Protein AF-A0A523RSJ3-F1 (afdb_monomer)

Foldseek 3Di:
DPDVVVLVVLLVVQLVVQLVLLVCLQPDDDLVSNLVSVVVVLVVLCVQCQVCNVLSVVVNVCSVVVPVVNVVVSCCSHPNDDSVRSSCCSNPPQSCCVRPVVVVVVCVVVVVPPPSVRSRDSPDPDDD

Sequence (128 aa):
MVGGAGIGLKKRLLQHQINHYLARLAKTQNEEEFYSEFDIVLRGLYRFAGPNKSAIESVRKAFQSKHPLADLSRSLLQERISKVTRERLAKNFFCDWVMEAKKREKLEEESFKAPWFFVISPTNACNL

Mean predicted aligned error: 8.58 Å

pLDDT: mean 76.04, std 16.55, range [32.78, 94.69]

Nearest PDB structures (foldseek):
  7wc4-assembly1_A  TM=4.323E-01  e=6.842E+00  Homo sapiens
  5zk8-assembly1_A  TM=2.777E-01  e=5.893E+00  Homo sapiens

Radius of gyration: 14.91 Å; Cα contacts (8 Å, |Δi|>4): 89; chains: 1; bounding box: 33×30×48 Å

Structure (mmCIF, N/CA/C/O backbone):
data_AF-A0A523RSJ3-F1
#
_entry.id   AF-A0A523RSJ3-F1
#
loop_
_atom_site.group_PDB
_atom_site.id
_atom_site.type_symbol
_atom_site.label_atom_id
_atom_site.label_alt_id
_atom_site.label_comp_id
_atom_site.label_asym_id
_atom_site.label_entity_id
_atom_site.label_seq_id
_atom_site.pdbx_PDB_ins_code
_atom_site.Cartn_x
_atom_site.Cartn_y
_atom_site.Cartn_z
_atom_site.occupancy
_atom_site.B_iso_or_equiv
_atom_site.auth_seq_id
_atom_site.auth_comp_id
_atom_site.auth_asym_id
_atom_site.auth_atom_id
_atom_site.pdbx_PDB_model_num
ATOM 1 N N . MET A 1 1 ? 8.084 -10.630 -33.223 1.00 35.78 1 MET A N 1
ATOM 2 C CA . MET A 1 1 ? 6.791 -10.604 -32.495 1.00 35.78 1 MET A CA 1
ATOM 3 C C . MET A 1 1 ? 6.852 -11.466 -31.227 1.00 35.78 1 MET A C 1
ATOM 5 O O . MET A 1 1 ? 6.072 -12.391 -31.061 1.00 35.78 1 MET A O 1
ATOM 9 N N . VAL A 1 2 ? 7.773 -11.160 -30.308 1.00 40.88 2 VAL A N 1
ATOM 10 C CA . VAL A 1 2 ? 7.918 -11.863 -29.020 1.00 40.88 2 VAL A CA 1
ATOM 11 C C . VAL A 1 2 ? 7.901 -10.779 -27.945 1.00 40.88 2 VAL A C 1
ATOM 13 O O . VAL A 1 2 ? 8.922 -10.168 -27.671 1.00 40.88 2 VAL A O 1
ATOM 16 N N . GLY A 1 3 ? 6.725 -10.418 -27.433 1.00 50.28 3 GLY A N 1
ATOM 17 C CA . GLY A 1 3 ? 6.623 -9.299 -26.482 1.00 50.28 3 GLY A CA 1
ATOM 18 C C . GLY A 1 3 ? 5.335 -9.273 -25.664 1.00 50.28 3 GLY A C 1
ATOM 19 O O . GLY A 1 3 ? 5.376 -9.015 -24.466 1.00 50.28 3 GLY A O 1
ATOM 20 N N . GLY A 1 4 ? 4.194 -9.633 -26.261 1.00 56.91 4 GLY A N 1
ATOM 21 C CA . GLY A 1 4 ? 2.893 -9.569 -25.577 1.00 56.91 4 GLY A CA 1
ATOM 22 C C . GLY A 1 4 ? 2.694 -10.613 -24.469 1.00 56.91 4 GLY A C 1
ATOM 23 O O . GLY A 1 4 ? 2.187 -10.287 -23.397 1.00 56.91 4 GLY A O 1
ATOM 24 N N . ALA A 1 5 ? 3.132 -11.858 -24.687 1.00 59.34 5 ALA A N 1
ATOM 25 C CA . ALA A 1 5 ? 2.893 -12.959 -23.746 1.00 59.34 5 ALA A CA 1
ATOM 26 C C . ALA A 1 5 ? 3.646 -12.787 -22.410 1.00 59.34 5 ALA A C 1
ATOM 28 O O . ALA A 1 5 ? 3.079 -13.009 -21.340 1.00 59.34 5 ALA A O 1
ATOM 29 N N . GLY A 1 6 ? 4.900 -12.320 -22.458 1.00 70.06 6 GLY A N 1
ATOM 30 C CA . GLY A 1 6 ? 5.716 -12.083 -21.262 1.00 70.06 6 GLY A CA 1
ATOM 31 C C . GLY A 1 6 ? 5.214 -10.912 -20.412 1.00 70.06 6 GLY A C 1
ATOM 32 O O . GLY A 1 6 ? 5.209 -10.993 -19.185 1.00 70.06 6 GLY A O 1
ATOM 33 N N . ILE A 1 7 ? 4.725 -9.846 -21.052 1.00 74.81 7 ILE A N 1
ATOM 34 C CA . ILE A 1 7 ? 4.140 -8.686 -20.360 1.00 74.81 7 ILE A CA 1
ATOM 35 C C . ILE A 1 7 ? 2.834 -9.084 -19.658 1.00 74.81 7 ILE A C 1
ATOM 37 O O . ILE A 1 7 ? 2.623 -8.728 -18.497 1.00 74.81 7 ILE A O 1
ATOM 41 N N . GLY A 1 8 ? 1.991 -9.881 -20.323 1.00 79.50 8 GLY A N 1
ATOM 42 C CA . GLY A 1 8 ? 0.751 -10.394 -19.738 1.00 79.50 8 GLY A CA 1
ATOM 43 C C . GLY A 1 8 ? 0.987 -11.256 -18.494 1.00 79.50 8 GLY A C 1
ATOM 44 O O . GLY A 1 8 ? 0.283 -11.097 -17.495 1.00 79.50 8 GLY A O 1
ATOM 45 N N . LEU A 1 9 ? 2.003 -12.125 -18.519 1.00 83.69 9 LEU A N 1
ATOM 46 C CA . LEU A 1 9 ? 2.363 -12.961 -17.371 1.00 83.69 9 LEU A CA 1
ATOM 47 C C . LEU A 1 9 ? 2.879 -12.123 -16.191 1.00 83.69 9 LEU A C 1
ATOM 49 O O . LEU A 1 9 ? 2.403 -12.293 -15.068 1.00 83.69 9 LEU A O 1
ATOM 53 N N . LYS A 1 10 ? 3.787 -11.170 -16.448 1.00 80.12 10 LYS A N 1
ATOM 54 C CA . LYS A 1 10 ? 4.306 -10.246 -15.423 1.00 80.12 10 LYS A CA 1
ATOM 55 C C . LYS A 1 10 ? 3.187 -9.446 -14.757 1.00 80.12 10 LYS A C 1
ATOM 57 O O . LYS A 1 10 ? 3.140 -9.368 -13.533 1.00 80.12 10 LYS A O 1
ATOM 62 N N . LYS A 1 11 ? 2.241 -8.920 -15.546 1.00 83.12 11 LYS A N 1
ATOM 63 C CA . LYS A 1 11 ? 1.087 -8.166 -15.028 1.00 83.12 11 LYS A CA 1
ATOM 64 C C . LYS A 1 11 ? 0.206 -9.022 -14.112 1.00 83.12 11 LYS A C 1
ATOM 66 O O . LYS A 1 11 ? -0.204 -8.549 -13.058 1.00 83.12 11 LYS A O 1
ATOM 71 N N . ARG A 1 12 ? -0.046 -10.288 -14.467 1.00 86.38 12 ARG A N 1
ATOM 72 C CA . ARG A 1 12 ? -0.827 -11.217 -13.625 1.00 86.38 12 ARG A CA 1
ATOM 73 C C . ARG A 1 12 ? -0.127 -11.544 -12.307 1.00 86.38 12 ARG A C 1
ATOM 75 O O . ARG A 1 12 ? -0.785 -11.542 -11.270 1.00 86.38 12 ARG A O 1
ATOM 82 N N . LEU A 1 13 ? 1.183 -11.796 -12.340 1.00 85.62 13 LEU A N 1
ATOM 83 C CA . LEU A 1 13 ? 1.974 -12.063 -11.133 1.00 85.62 13 LEU A CA 1
ATOM 84 C C . LEU A 1 13 ? 1.991 -10.851 -10.199 1.00 85.62 13 LEU A C 1
ATOM 86 O O . LEU A 1 13 ? 1.715 -10.986 -9.008 1.00 85.62 13 LEU A O 1
ATOM 90 N N . LEU A 1 14 ? 2.222 -9.659 -10.754 1.00 82.88 14 LEU A N 1
ATOM 91 C CA . LEU A 1 14 ? 2.183 -8.408 -10.005 1.00 82.88 14 LEU A CA 1
ATOM 92 C C . LEU A 1 14 ? 0.804 -8.177 -9.371 1.00 82.88 14 LEU A C 1
ATOM 94 O O . LEU A 1 14 ? 0.713 -7.891 -8.179 1.00 82.88 14 LEU A O 1
ATOM 98 N N . GLN A 1 15 ? -0.274 -8.361 -10.139 1.00 87.00 15 GLN A N 1
ATOM 99 C CA . GLN A 1 15 ? -1.641 -8.227 -9.635 1.00 87.00 15 GLN A CA 1
ATOM 100 C C . GLN A 1 15 ? -1.919 -9.208 -8.495 1.00 87.00 15 GLN A C 1
ATOM 102 O O . GLN A 1 15 ? -2.518 -8.828 -7.490 1.00 87.00 15 GLN A O 1
ATOM 107 N N . HIS A 1 16 ? -1.483 -10.462 -8.635 1.00 88.50 16 HIS A N 1
ATOM 108 C CA . HIS A 1 16 ? -1.640 -11.475 -7.597 1.00 88.50 16 HIS A CA 1
ATOM 109 C C . HIS A 1 16 ? -0.922 -11.070 -6.305 1.00 88.50 16 HIS A C 1
ATOM 111 O O . HIS A 1 16 ? -1.517 -11.128 -5.230 1.00 88.50 16 HIS A O 1
ATOM 117 N N . GLN A 1 17 ? 0.321 -10.599 -6.411 1.00 86.56 17 GLN A N 1
ATOM 118 C CA . GLN A 1 17 ? 1.113 -10.175 -5.261 1.00 86.56 17 GLN A CA 1
ATOM 119 C C . GLN A 1 17 ? 0.507 -8.952 -4.556 1.00 86.56 17 GLN A C 1
ATOM 121 O O . GLN A 1 17 ? 0.385 -8.940 -3.332 1.00 86.56 17 GLN A O 1
ATOM 126 N N . ILE A 1 18 ? 0.050 -7.956 -5.317 1.00 86.31 18 ILE A N 1
ATOM 127 C CA . ILE A 1 18 ? -0.634 -6.781 -4.764 1.00 86.31 18 ILE A CA 1
ATOM 128 C C . ILE A 1 18 ? -1.927 -7.199 -4.061 1.00 86.31 18 ILE A C 1
ATOM 130 O O . ILE A 1 18 ? -2.152 -6.823 -2.913 1.00 86.31 18 ILE A O 1
ATOM 134 N N . ASN A 1 19 ? -2.754 -8.026 -4.706 1.00 90.00 19 ASN A N 1
ATOM 135 C CA . ASN A 1 19 ? -3.979 -8.545 -4.099 1.00 90.00 19 ASN A CA 1
ATOM 136 C C . ASN A 1 19 ? -3.704 -9.319 -2.811 1.00 90.00 19 ASN A C 1
ATOM 138 O O . ASN A 1 19 ? -4.454 -9.173 -1.848 1.00 90.00 19 ASN A O 1
ATOM 142 N N . HIS A 1 20 ? -2.634 -10.113 -2.775 1.00 90.69 20 HIS A N 1
ATOM 143 C CA . HIS A 1 20 ? -2.221 -10.833 -1.578 1.00 90.69 20 HIS A CA 1
ATOM 144 C C . HIS A 1 20 ? -1.931 -9.870 -0.417 1.00 90.69 20 HIS A C 1
ATOM 146 O O . HIS A 1 20 ? -2.475 -10.058 0.670 1.00 90.69 20 HIS A O 1
ATOM 152 N N . TYR A 1 21 ? -1.157 -8.803 -0.642 1.00 90.38 21 TYR A N 1
ATOM 153 C CA . TYR A 1 21 ? -0.866 -7.815 0.404 1.00 90.38 21 TYR A CA 1
ATOM 154 C C . TYR A 1 21 ? -2.099 -7.017 0.832 1.00 90.38 21 TYR A C 1
ATOM 156 O O . TYR A 1 21 ? -2.355 -6.891 2.027 1.00 90.38 21 TYR A O 1
ATOM 164 N N . LEU A 1 22 ? -2.910 -6.539 -0.116 1.00 90.31 22 LEU A N 1
ATOM 165 C CA . LEU A 1 22 ? -4.142 -5.810 0.204 1.00 90.31 22 LEU A CA 1
ATOM 166 C C . LEU A 1 22 ? -5.131 -6.682 0.986 1.00 90.31 22 LEU A C 1
ATOM 168 O O . LEU A 1 22 ? -5.797 -6.194 1.893 1.00 90.31 22 LEU A O 1
ATOM 172 N N . ALA A 1 23 ? -5.231 -7.971 0.653 1.00 91.94 23 ALA A N 1
ATOM 173 C CA . ALA A 1 23 ? -6.099 -8.904 1.361 1.00 91.94 23 ALA A CA 1
ATOM 174 C C . ALA A 1 23 ? -5.600 -9.212 2.776 1.00 91.94 23 ALA A C 1
ATOM 176 O O . ALA A 1 23 ? -6.428 -9.375 3.667 1.00 91.94 23 ALA A O 1
ATOM 177 N N . ARG A 1 24 ? -4.280 -9.297 2.984 1.00 92.62 24 ARG A N 1
ATOM 178 C CA . ARG A 1 24 ? -3.679 -9.453 4.316 1.00 92.62 24 ARG A CA 1
ATOM 179 C C . ARG A 1 24 ? -3.980 -8.243 5.198 1.00 92.62 24 ARG A C 1
ATOM 181 O O . ARG A 1 24 ? -4.587 -8.404 6.249 1.00 92.62 24 ARG A O 1
ATOM 188 N N . LEU A 1 25 ? -3.690 -7.040 4.703 1.00 92.06 25 LEU A N 1
ATOM 189 C CA . LEU A 1 25 ? -3.954 -5.783 5.410 1.00 92.06 25 LEU A CA 1
ATOM 190 C C . LEU A 1 25 ? -5.443 -5.556 5.700 1.00 92.06 25 LEU A C 1
ATOM 192 O O . LEU A 1 25 ? -5.799 -5.039 6.746 1.00 92.06 25 LEU A O 1
ATOM 196 N N . ALA A 1 26 ? -6.333 -5.951 4.791 1.00 92.44 26 ALA A N 1
ATOM 197 C CA . ALA A 1 26 ? -7.771 -5.789 4.994 1.00 92.44 26 ALA A CA 1
ATOM 198 C C . ALA A 1 26 ? -8.382 -6.763 6.018 1.00 92.44 26 ALA A C 1
ATOM 200 O O . ALA A 1 26 ? -9.537 -6.585 6.392 1.00 92.44 26 ALA A O 1
ATOM 201 N N . LYS A 1 27 ? -7.663 -7.825 6.405 1.00 93.94 27 LYS A N 1
ATOM 202 C CA . LYS A 1 27 ? -8.142 -8.844 7.354 1.00 93.94 27 LYS A CA 1
ATOM 203 C C . LYS A 1 27 ? -7.755 -8.559 8.802 1.00 93.94 27 LYS A C 1
ATOM 205 O O . LYS A 1 27 ? -8.287 -9.226 9.689 1.00 93.94 27 LYS A O 1
ATOM 210 N N . THR A 1 28 ? -6.844 -7.619 9.030 1.00 94.69 28 THR A N 1
ATOM 211 C CA . THR A 1 28 ? -6.441 -7.238 10.381 1.00 94.69 28 THR A CA 1
ATOM 212 C C . THR A 1 28 ? -7.621 -6.603 11.116 1.00 94.69 28 THR A C 1
ATOM 214 O O . THR A 1 28 ? -8.467 -5.952 10.500 1.00 94.69 28 THR A O 1
ATOM 217 N N . GLN A 1 29 ? -7.707 -6.824 12.423 1.00 90.94 29 GLN A N 1
ATOM 218 C CA . GLN A 1 29 ? -8.879 -6.501 13.241 1.00 90.94 29 GLN A CA 1
ATOM 219 C C . GLN A 1 29 ? -8.788 -5.132 13.911 1.00 90.94 29 GLN A C 1
ATOM 221 O O . GLN A 1 29 ? -9.800 -4.552 14.293 1.00 90.94 29 GLN A O 1
ATOM 226 N N . ASN A 1 30 ? -7.575 -4.614 14.078 1.00 90.12 30 ASN A N 1
ATOM 227 C CA . ASN A 1 30 ? -7.340 -3.348 14.753 1.00 90.12 30 ASN A CA 1
ATOM 228 C C . ASN A 1 30 ? -6.144 -2.603 14.147 1.00 90.12 30 ASN A C 1
ATOM 230 O O . ASN A 1 30 ? -5.489 -3.067 13.209 1.00 90.12 30 ASN A O 1
ATOM 234 N N . GLU A 1 31 ? -5.909 -1.405 14.672 1.00 89.62 31 GLU A N 1
ATOM 235 C CA . GLU A 1 31 ? -4.840 -0.513 14.239 1.00 89.62 31 GLU A CA 1
ATOM 236 C C . GLU A 1 31 ? -3.449 -1.135 14.424 1.00 89.62 31 GLU A C 1
ATOM 238 O O . GLU A 1 31 ? -2.636 -1.113 13.502 1.00 89.62 31 GLU A O 1
ATOM 243 N N . GLU A 1 32 ? -3.183 -1.728 15.586 1.00 90.62 32 GLU A N 1
ATOM 244 C CA . GLU A 1 32 ? -1.882 -2.315 15.916 1.00 90.62 32 GLU A CA 1
ATOM 245 C C . GLU A 1 32 ? -1.538 -3.489 14.991 1.00 90.62 32 GLU A C 1
ATOM 247 O O . GLU A 1 32 ? -0.446 -3.546 14.423 1.00 90.62 32 GLU A O 1
ATOM 252 N N . GLU A 1 33 ? -2.500 -4.382 14.761 1.00 93.44 33 GLU A N 1
ATOM 253 C CA . GLU A 1 33 ? -2.351 -5.508 13.846 1.00 93.44 33 GLU A CA 1
ATOM 254 C C . GLU A 1 33 ? -2.139 -5.027 12.406 1.00 93.44 33 GLU A C 1
ATOM 256 O O . GLU A 1 33 ? -1.277 -5.552 11.702 1.00 93.44 33 GLU A O 1
ATOM 261 N N . PHE A 1 34 ? -2.8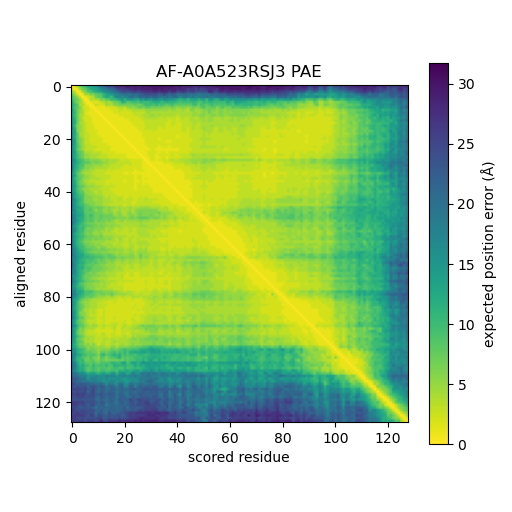63 -3.986 11.973 1.00 91.88 34 PHE A N 1
ATOM 262 C CA . PHE A 1 34 ? -2.661 -3.382 10.657 1.00 91.88 34 PHE A CA 1
ATOM 263 C C . PHE A 1 34 ? -1.230 -2.863 10.486 1.00 91.88 34 PHE A C 1
ATOM 265 O O . PHE A 1 34 ? -0.577 -3.195 9.496 1.00 91.88 34 PHE A O 1
ATOM 272 N N . TYR A 1 35 ? -0.724 -2.074 11.436 1.00 89.69 35 TYR A N 1
ATOM 273 C CA . TYR A 1 35 ? 0.622 -1.507 11.347 1.00 89.69 35 TYR A CA 1
ATOM 274 C C . TYR A 1 35 ? 1.720 -2.573 11.456 1.00 89.69 35 TYR A C 1
ATOM 276 O O . TYR A 1 35 ? 2.717 -2.494 10.734 1.00 89.69 35 TYR A O 1
ATOM 284 N N . SER A 1 36 ? 1.529 -3.590 12.299 1.00 91.88 36 SER A N 1
ATOM 285 C CA . SER A 1 36 ? 2.440 -4.736 12.405 1.00 91.88 36 SER A CA 1
ATOM 286 C C . SER A 1 36 ? 2.521 -5.508 11.084 1.00 91.88 36 SER A C 1
ATOM 288 O O . SER A 1 36 ? 3.607 -5.727 10.538 1.00 91.88 36 SER A O 1
ATOM 290 N N . GLU A 1 37 ? 1.367 -5.835 10.501 1.00 92.75 37 GLU A N 1
ATOM 291 C CA . GLU A 1 37 ? 1.290 -6.552 9.231 1.00 92.75 37 GLU A CA 1
ATOM 292 C C . GLU A 1 37 ? 1.864 -5.724 8.074 1.00 92.75 37 GLU A C 1
ATOM 294 O O . GLU A 1 37 ? 2.565 -6.236 7.194 1.00 92.75 37 GLU A O 1
ATOM 299 N N . PHE A 1 38 ? 1.633 -4.416 8.102 1.00 90.19 38 PHE A N 1
ATOM 300 C CA . PHE A 1 38 ? 2.210 -3.480 7.153 1.00 90.19 38 PHE A CA 1
ATOM 301 C C . PHE A 1 38 ? 3.741 -3.436 7.228 1.00 90.19 38 PHE A C 1
ATOM 303 O O . PHE A 1 38 ? 4.401 -3.469 6.186 1.00 90.19 38 PHE A O 1
ATOM 310 N N . ASP A 1 39 ? 4.336 -3.430 8.427 1.00 90.00 39 ASP A N 1
ATOM 311 C CA . ASP A 1 39 ? 5.797 -3.485 8.568 1.00 90.00 39 ASP A CA 1
ATOM 312 C C . ASP A 1 39 ? 6.366 -4.819 8.059 1.00 90.00 39 ASP A C 1
ATOM 314 O O . ASP A 1 39 ? 7.413 -4.827 7.408 1.00 90.00 39 ASP A O 1
ATOM 318 N N . ILE A 1 40 ? 5.662 -5.940 8.256 1.00 91.25 40 ILE A N 1
ATOM 319 C CA . ILE A 1 40 ? 6.045 -7.241 7.680 1.00 91.25 40 ILE A CA 1
ATOM 320 C C . ILE A 1 40 ? 6.077 -7.165 6.148 1.00 91.25 40 ILE A C 1
ATOM 322 O O . ILE A 1 40 ? 7.061 -7.591 5.528 1.00 91.25 40 ILE A O 1
ATOM 326 N N . VAL A 1 41 ? 5.040 -6.588 5.530 1.00 88.88 41 VAL A N 1
ATOM 327 C CA . VAL A 1 41 ? 4.990 -6.375 4.075 1.00 88.88 41 VAL A CA 1
ATOM 328 C C . VAL A 1 41 ? 6.157 -5.495 3.624 1.00 88.88 41 VAL A C 1
ATOM 330 O O . VAL A 1 41 ? 6.910 -5.890 2.730 1.00 88.88 41 VAL A O 1
ATOM 333 N N . LEU A 1 42 ? 6.377 -4.348 4.276 1.00 86.50 42 LEU A N 1
ATOM 334 C CA . LEU A 1 42 ? 7.475 -3.442 3.935 1.00 86.50 42 LEU A CA 1
ATOM 335 C C . LEU A 1 42 ? 8.849 -4.090 4.098 1.00 86.50 42 LEU A C 1
ATOM 337 O O . LEU A 1 42 ? 9.713 -3.879 3.254 1.00 86.50 42 LEU A O 1
ATOM 341 N N . ARG A 1 43 ? 9.082 -4.892 5.143 1.00 87.44 43 ARG A N 1
ATOM 342 C CA . ARG A 1 43 ? 10.343 -5.635 5.319 1.00 87.44 43 ARG A CA 1
ATOM 343 C C . ARG A 1 43 ? 10.580 -6.624 4.186 1.00 87.44 43 ARG A C 1
ATOM 345 O O . ARG A 1 43 ? 11.713 -6.741 3.722 1.00 87.44 43 ARG A O 1
ATOM 352 N N . GLY A 1 44 ? 9.533 -7.318 3.740 1.00 84.56 44 GLY A N 1
ATOM 353 C CA . GLY A 1 44 ? 9.607 -8.212 2.587 1.00 84.56 44 GLY A CA 1
ATOM 354 C C . GLY A 1 44 ? 10.027 -7.460 1.326 1.00 84.56 44 GLY A C 1
ATOM 355 O O . GLY A 1 44 ? 10.969 -7.865 0.651 1.00 84.56 44 GLY A O 1
ATOM 356 N N . LEU A 1 45 ? 9.387 -6.321 1.066 1.00 82.31 45 LEU A N 1
ATOM 357 C CA . LEU A 1 45 ? 9.684 -5.467 -0.081 1.00 82.31 45 LEU A CA 1
ATOM 358 C C . LEU A 1 45 ? 11.070 -4.801 0.012 1.00 82.31 45 LEU A C 1
ATOM 360 O O . LEU A 1 45 ? 11.773 -4.693 -0.991 1.00 82.31 45 LEU A O 1
ATOM 364 N N . TYR A 1 46 ? 11.515 -4.438 1.219 1.00 80.19 46 TYR A N 1
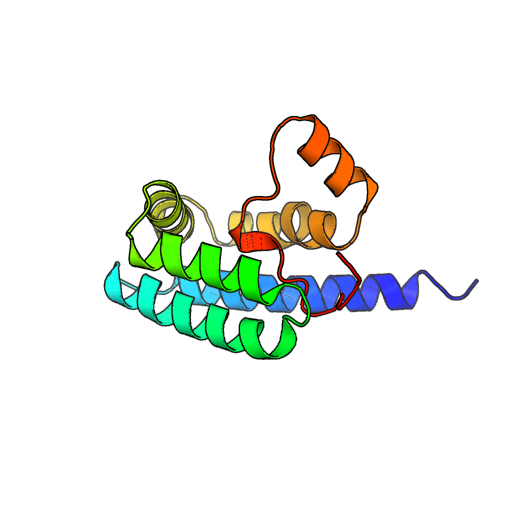ATOM 365 C CA . TYR A 1 46 ? 12.820 -3.822 1.479 1.00 80.19 46 TYR A CA 1
ATOM 366 C C . TYR A 1 46 ? 13.997 -4.678 1.007 1.00 80.19 46 TYR A C 1
ATOM 368 O O . TYR A 1 46 ? 14.990 -4.149 0.505 1.00 80.19 46 TYR A O 1
ATOM 376 N N . ARG A 1 47 ? 13.872 -6.009 1.100 1.00 80.38 47 ARG A N 1
ATOM 377 C CA . ARG A 1 47 ? 14.897 -6.956 0.628 1.00 80.38 47 ARG A CA 1
ATOM 378 C C . ARG A 1 47 ? 15.170 -6.839 -0.872 1.00 80.38 47 ARG A C 1
ATOM 380 O O . ARG A 1 47 ? 16.287 -7.108 -1.298 1.00 80.38 47 ARG A O 1
ATOM 387 N N . PHE A 1 48 ? 14.180 -6.403 -1.646 1.00 78.94 48 PHE A N 1
ATOM 388 C CA . PHE A 1 48 ? 14.242 -6.321 -3.108 1.00 78.94 48 PHE A CA 1
ATOM 389 C C . PHE A 1 48 ? 14.298 -4.880 -3.627 1.00 78.94 48 PHE A C 1
ATOM 391 O O . PHE A 1 48 ? 14.248 -4.648 -4.829 1.00 78.94 48 PHE A O 1
ATOM 398 N N . ALA A 1 49 ? 14.405 -3.900 -2.731 1.00 70.88 49 ALA A N 1
ATOM 399 C CA . ALA A 1 49 ? 14.189 -2.498 -3.061 1.00 70.88 49 ALA A CA 1
ATOM 400 C C . ALA A 1 49 ? 15.301 -1.852 -3.898 1.00 70.88 49 ALA A C 1
ATOM 402 O O . ALA A 1 49 ? 15.047 -0.859 -4.574 1.00 70.88 49 ALA A O 1
ATOM 403 N N . GLY A 1 50 ? 16.529 -2.383 -3.847 1.00 81.38 50 GLY A N 1
ATOM 404 C CA . GLY A 1 50 ? 17.680 -1.815 -4.557 1.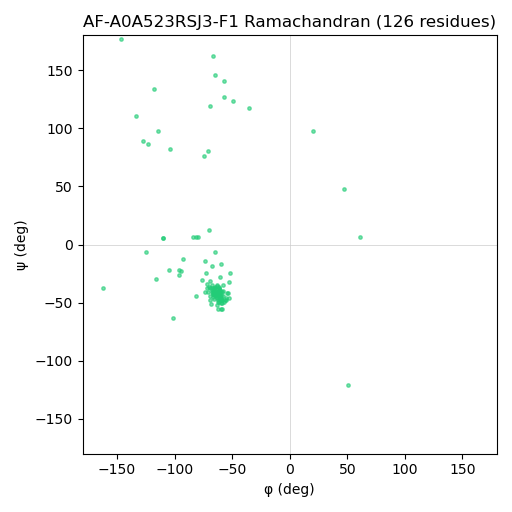00 81.38 50 GLY A CA 1
ATOM 405 C C . GLY A 1 50 ? 17.843 -0.307 -4.280 1.00 81.38 50 GLY A C 1
ATOM 406 O O . GLY A 1 50 ? 17.974 0.060 -3.109 1.00 81.38 50 GLY A O 1
ATOM 407 N N . PRO A 1 51 ? 17.807 0.568 -5.306 1.00 77.25 51 PRO A N 1
ATOM 408 C CA . PRO A 1 51 ? 17.916 2.021 -5.131 1.00 77.25 51 PRO A CA 1
ATOM 409 C C . PRO A 1 51 ? 16.712 2.645 -4.401 1.00 77.25 51 PRO A C 1
ATOM 411 O O . PRO A 1 51 ? 16.829 3.721 -3.826 1.00 77.25 51 PRO A O 1
ATOM 414 N N . ASN A 1 52 ? 15.568 1.954 -4.338 1.00 73.94 52 ASN A N 1
ATOM 415 C CA . ASN A 1 52 ? 14.332 2.474 -3.747 1.00 73.94 52 ASN A CA 1
ATOM 416 C C . ASN A 1 52 ? 14.252 2.310 -2.219 1.00 73.94 52 ASN A C 1
ATOM 418 O O . ASN A 1 52 ? 13.208 2.586 -1.629 1.00 73.94 52 ASN A O 1
ATOM 422 N N . LYS A 1 53 ? 15.319 1.859 -1.543 1.00 78.12 53 LYS A N 1
ATOM 423 C CA . LYS A 1 53 ? 15.326 1.660 -0.078 1.00 78.12 53 LYS A CA 1
ATOM 424 C C . LYS A 1 53 ? 14.916 2.914 0.698 1.00 78.12 53 LYS A C 1
ATOM 426 O O . LYS A 1 53 ? 14.123 2.805 1.630 1.00 78.12 53 LYS A O 1
ATOM 431 N N . SER A 1 54 ? 15.389 4.087 0.280 1.00 77.19 54 SER A N 1
ATOM 432 C CA . SER A 1 54 ? 15.045 5.372 0.903 1.00 77.19 54 SER A CA 1
ATOM 433 C C . SER A 1 54 ? 13.546 5.676 0.825 1.00 77.19 54 SER A C 1
ATOM 435 O O . SER A 1 54 ? 12.960 6.151 1.795 1.00 77.19 54 SER A O 1
ATOM 437 N N . ALA A 1 55 ? 12.894 5.338 -0.292 1.00 75.94 55 ALA A N 1
ATOM 438 C CA . ALA A 1 55 ? 11.449 5.485 -0.441 1.00 75.94 55 ALA A CA 1
ATOM 439 C C . ALA A 1 55 ? 10.695 4.582 0.547 1.00 75.94 55 ALA A C 1
ATOM 441 O O . ALA A 1 55 ? 9.767 5.036 1.215 1.00 75.94 55 ALA A O 1
ATOM 442 N N . ILE A 1 56 ? 11.136 3.331 0.714 1.00 80.25 56 ILE A N 1
ATOM 443 C CA . ILE A 1 56 ? 10.545 2.397 1.687 1.00 80.25 56 ILE A CA 1
ATOM 444 C C . ILE A 1 56 ? 10.706 2.903 3.114 1.00 80.25 56 ILE A C 1
ATOM 446 O O . ILE A 1 56 ? 9.774 2.807 3.908 1.00 80.25 56 ILE A O 1
ATOM 450 N N . GLU A 1 57 ? 11.873 3.442 3.454 1.00 82.50 57 GLU A N 1
ATOM 451 C CA . GLU A 1 57 ? 12.115 4.013 4.777 1.00 82.50 57 GLU A CA 1
ATOM 452 C C . GLU A 1 57 ? 11.237 5.234 5.041 1.00 82.50 57 GLU A C 1
ATOM 454 O O . GLU A 1 57 ? 10.691 5.352 6.135 1.00 82.50 57 GLU A O 1
ATOM 459 N N . SER A 1 58 ? 11.037 6.105 4.050 1.00 80.56 58 SER A N 1
ATOM 460 C CA . SER A 1 58 ? 10.113 7.240 4.157 1.00 80.56 58 SER A CA 1
ATOM 461 C C . SER A 1 58 ? 8.675 6.785 4.398 1.00 80.56 58 SER A C 1
ATOM 463 O O . SER A 1 58 ? 7.999 7.321 5.275 1.00 80.56 58 SER A O 1
ATOM 465 N N . VAL A 1 59 ? 8.221 5.749 3.687 1.00 80.25 59 VAL A N 1
ATOM 466 C CA . VAL A 1 59 ? 6.907 5.136 3.929 1.00 80.25 59 VAL A CA 1
ATOM 467 C C . VAL A 1 59 ? 6.839 4.554 5.333 1.00 80.25 59 VAL A C 1
ATOM 469 O O . VAL A 1 59 ? 5.899 4.847 6.06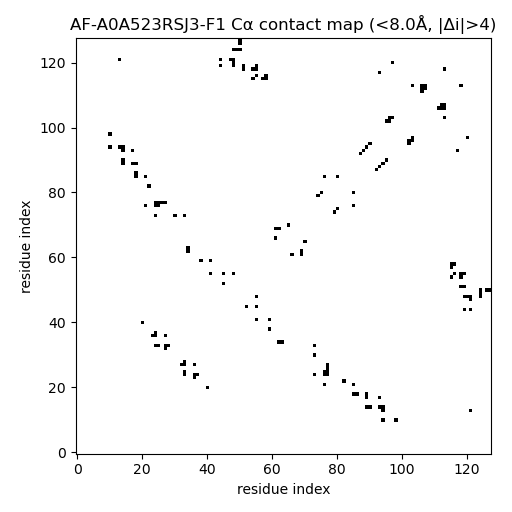6 1.00 80.25 59 VAL A O 1
ATOM 472 N N . ARG A 1 60 ? 7.838 3.765 5.742 1.00 84.75 60 ARG A N 1
ATOM 473 C CA . ARG A 1 60 ? 7.884 3.187 7.089 1.00 84.75 60 ARG A CA 1
ATOM 474 C C . ARG A 1 60 ? 7.791 4.283 8.149 1.00 84.75 60 ARG A C 1
ATOM 476 O O . ARG A 1 60 ? 6.987 4.150 9.063 1.00 84.75 60 ARG A O 1
ATOM 483 N N . LYS A 1 61 ? 8.546 5.375 7.999 1.00 84.75 61 LYS A N 1
ATOM 484 C CA . LYS A 1 61 ? 8.506 6.527 8.910 1.00 84.75 61 LYS A CA 1
ATOM 485 C C . LYS A 1 61 ? 7.121 7.168 8.960 1.00 84.75 61 LYS A C 1
ATOM 487 O O . LYS A 1 61 ? 6.627 7.399 10.054 1.00 84.75 61 LYS A O 1
ATOM 492 N N . ALA A 1 62 ? 6.478 7.396 7.813 1.00 80.75 62 ALA A N 1
ATOM 493 C CA . ALA A 1 62 ? 5.135 7.978 7.764 1.00 80.75 62 ALA A CA 1
ATOM 494 C C . ALA A 1 62 ? 4.083 7.100 8.467 1.00 80.75 62 ALA A C 1
ATOM 496 O O . ALA A 1 62 ? 3.183 7.614 9.129 1.00 80.75 62 ALA A O 1
ATOM 497 N N . PHE A 1 63 ? 4.201 5.775 8.350 1.00 81.38 63 PHE A N 1
ATOM 498 C CA . PHE A 1 63 ? 3.317 4.841 9.050 1.00 81.38 63 PHE A CA 1
ATOM 499 C C . PHE A 1 63 ? 3.638 4.765 10.550 1.00 81.38 63 PHE A C 1
ATOM 501 O O . PHE A 1 63 ? 2.726 4.800 11.367 1.00 81.38 63 PHE A O 1
ATOM 508 N N . GLN A 1 64 ? 4.918 4.754 10.934 1.00 82.50 64 GLN A N 1
ATOM 509 C CA . GLN A 1 64 ? 5.344 4.795 12.341 1.00 82.50 64 GLN A CA 1
ATOM 510 C C . GLN A 1 64 ? 4.930 6.092 13.046 1.00 82.50 64 GLN A C 1
ATOM 512 O O . GLN A 1 64 ? 4.579 6.067 14.222 1.00 82.50 64 GLN A O 1
ATOM 517 N N . SER A 1 65 ? 4.938 7.218 12.331 1.00 84.31 65 SER A N 1
ATOM 518 C CA . SER A 1 65 ? 4.501 8.512 12.853 1.00 84.31 65 SER A CA 1
ATOM 519 C C . SER A 1 65 ? 2.982 8.697 12.824 1.00 84.31 65 SER A C 1
ATOM 521 O O . SER A 1 65 ? 2.528 9.815 13.053 1.00 84.31 65 SER A O 1
ATOM 523 N N . LYS A 1 66 ? 2.209 7.654 12.475 1.00 79.56 66 LYS A N 1
ATOM 524 C CA . LYS A 1 66 ? 0.746 7.701 12.304 1.00 79.56 66 LYS A CA 1
ATOM 525 C C . LYS A 1 66 ? 0.295 8.900 11.469 1.00 79.56 66 LYS A C 1
ATOM 527 O O . LYS A 1 66 ? -0.580 9.673 11.849 1.00 79.56 66 LYS A O 1
ATOM 532 N N . HIS A 1 67 ? 0.961 9.113 10.334 1.00 81.19 67 HIS A N 1
ATOM 533 C CA . HIS A 1 67 ? 0.619 10.219 9.449 1.00 81.19 67 HIS A CA 1
ATOM 534 C C . HIS A 1 67 ? -0.866 10.116 9.038 1.00 81.19 67 HIS A C 1
ATOM 536 O O . HIS A 1 67 ? -1.307 9.009 8.726 1.00 81.19 67 HIS A O 1
ATOM 542 N N . PRO A 1 68 ? -1.639 11.217 8.933 1.00 79.75 68 PRO A N 1
ATOM 543 C CA . PRO A 1 68 ? -3.075 11.152 8.619 1.00 79.75 68 PRO A CA 1
ATOM 544 C C . PRO A 1 68 ? -3.413 10.342 7.356 1.00 79.75 68 PRO A C 1
ATOM 546 O O . PRO A 1 68 ? -4.438 9.671 7.276 1.00 79.75 68 PRO A O 1
ATOM 549 N N . LEU A 1 69 ? -2.515 10.353 6.367 1.00 76.50 69 LEU A N 1
ATOM 550 C CA . LEU A 1 69 ? -2.644 9.537 5.153 1.00 76.50 69 LEU A CA 1
ATOM 551 C C . LEU A 1 69 ? -2.478 8.026 5.401 1.00 76.50 69 LEU A C 1
ATOM 553 O O . LEU A 1 69 ? -3.089 7.229 4.689 1.00 76.50 69 LEU A O 1
ATOM 557 N N . ALA A 1 70 ? -1.674 7.617 6.383 1.00 77.62 70 ALA A N 1
ATOM 558 C CA . ALA A 1 70 ? -1.528 6.218 6.783 1.00 77.62 70 ALA A CA 1
ATOM 559 C C . ALA A 1 70 ? -2.812 5.710 7.462 1.00 77.62 70 ALA A C 1
ATOM 561 O O . ALA A 1 70 ? -3.335 4.664 7.073 1.00 77.62 70 ALA A O 1
ATOM 562 N N . ASP A 1 71 ? -3.395 6.503 8.366 1.00 81.62 71 ASP A N 1
ATOM 563 C CA . ASP A 1 71 ? -4.678 6.179 9.007 1.00 81.62 71 ASP A CA 1
ATOM 564 C C . ASP A 1 71 ? -5.846 6.165 8.017 1.00 81.62 71 ASP A C 1
ATOM 566 O O . ASP A 1 71 ? -6.713 5.285 8.071 1.00 81.62 71 ASP A O 1
ATOM 570 N N . LEU A 1 72 ? -5.847 7.095 7.058 1.00 83.75 72 LEU A N 1
ATOM 571 C CA . LEU A 1 72 ? -6.800 7.076 5.954 1.00 83.75 72 LEU A CA 1
ATOM 572 C C . LEU A 1 72 ? -6.645 5.796 5.125 1.00 83.75 72 LEU A C 1
ATOM 574 O O . LEU A 1 72 ? -7.641 5.157 4.798 1.00 83.75 72 LEU A O 1
ATOM 578 N N . SER A 1 73 ? -5.412 5.387 4.819 1.00 82.50 73 SER A N 1
ATOM 579 C CA . SER A 1 73 ? -5.137 4.161 4.057 1.00 82.50 73 SER A CA 1
ATOM 580 C C . SER A 1 73 ? -5.647 2.914 4.783 1.00 82.50 73 SER A C 1
ATOM 582 O O . SER A 1 73 ? -6.273 2.055 4.158 1.00 82.50 73 SER A O 1
ATOM 584 N N . ARG A 1 74 ? -5.446 2.840 6.105 1.00 87.81 74 ARG A N 1
ATOM 585 C CA . ARG A 1 74 ? -5.996 1.783 6.962 1.00 87.81 74 ARG A CA 1
ATOM 586 C C . ARG A 1 74 ? -7.522 1.751 6.900 1.00 87.81 74 ARG A C 1
ATOM 588 O O . ARG A 1 74 ? -8.100 0.726 6.542 1.00 87.81 74 ARG A O 1
ATOM 595 N N . SER A 1 75 ? -8.157 2.887 7.186 1.00 85.75 75 SER A N 1
ATOM 596 C CA . SER A 1 75 ? -9.620 3.026 7.204 1.00 85.75 75 SER A CA 1
ATOM 597 C C . SER A 1 75 ? -10.232 2.676 5.850 1.00 85.75 75 SER A C 1
ATOM 599 O O . SER A 1 75 ? -11.246 1.983 5.770 1.00 85.75 75 SER A O 1
ATOM 601 N N . LEU A 1 76 ? -9.588 3.106 4.760 1.00 86.62 76 LEU A N 1
ATOM 602 C CA . LEU A 1 76 ? -10.000 2.752 3.411 1.00 86.62 76 LEU A CA 1
ATOM 603 C C . LEU A 1 76 ? -9.987 1.235 3.226 1.00 86.62 76 LEU A C 1
ATOM 605 O O . LEU A 1 76 ? -11.023 0.668 2.885 1.00 86.62 76 LEU A O 1
ATOM 609 N N . LEU A 1 77 ? -8.846 0.589 3.485 1.00 87.88 77 LEU A N 1
ATOM 610 C CA . LEU A 1 77 ? -8.634 -0.836 3.224 1.00 87.88 77 LEU A CA 1
ATOM 611 C C . LEU A 1 77 ? -9.488 -1.765 4.091 1.00 87.88 77 LEU A C 1
ATOM 613 O O . LEU A 1 77 ? -9.980 -2.765 3.557 1.00 87.88 77 LEU 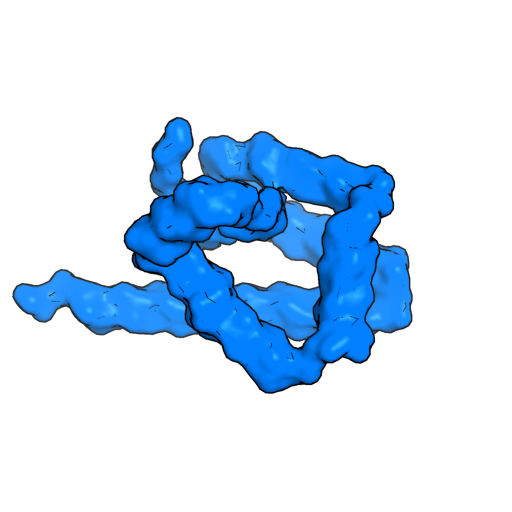A O 1
ATOM 617 N N . GLN A 1 78 ? -9.645 -1.455 5.381 1.00 86.81 78 GLN A N 1
ATOM 618 C CA . GLN A 1 78 ? -10.403 -2.270 6.335 1.00 86.81 78 GLN A CA 1
ATOM 619 C C . GLN A 1 78 ? -11.912 -2.015 6.235 1.00 86.81 78 GLN A C 1
ATOM 621 O O . GLN A 1 78 ? -12.689 -2.967 6.196 1.00 86.81 78 GLN A O 1
ATOM 626 N N . GLU A 1 79 ? -12.338 -0.750 6.149 1.00 85.00 79 GLU A N 1
ATOM 627 C CA . GLU A 1 79 ? -13.730 -0.386 6.447 1.00 85.00 79 GLU A CA 1
ATOM 628 C C . GLU A 1 79 ? -14.511 0.176 5.258 1.00 85.00 79 GLU A C 1
ATOM 630 O O . GLU A 1 79 ? -15.736 0.067 5.228 1.00 85.00 79 GLU A O 1
ATOM 635 N N . ARG A 1 80 ? -13.853 0.843 4.300 1.00 85.06 80 ARG A N 1
ATOM 636 C CA . ARG A 1 80 ? -14.570 1.649 3.291 1.00 85.06 80 ARG A CA 1
ATOM 637 C C . ARG A 1 80 ? -14.644 1.016 1.913 1.00 85.06 80 ARG A C 1
ATOM 639 O O . ARG A 1 80 ? -15.524 1.388 1.139 1.00 85.06 80 ARG A O 1
ATOM 646 N N . ILE A 1 81 ? -13.747 0.088 1.578 1.00 87.94 81 ILE A N 1
ATOM 647 C CA . ILE A 1 81 ? -13.735 -0.519 0.243 1.00 87.94 81 ILE A CA 1
ATOM 648 C C . ILE A 1 81 ? -13.984 -2.024 0.280 1.00 87.94 81 ILE A C 1
ATOM 650 O O . ILE A 1 81 ? -13.390 -2.778 1.048 1.00 87.94 81 ILE A O 1
ATOM 654 N N . SER A 1 82 ? -14.870 -2.471 -0.611 1.00 90.50 82 SER A N 1
ATOM 655 C CA . SER A 1 82 ? -15.199 -3.886 -0.772 1.00 90.50 82 SER A CA 1
ATOM 656 C C . SER A 1 82 ? -14.012 -4.688 -1.318 1.00 90.50 82 SER A C 1
ATOM 658 O O . SER A 1 82 ? -13.102 -4.141 -1.949 1.00 90.50 82 SER A O 1
ATOM 660 N N . LYS A 1 83 ? -14.059 -6.019 -1.175 1.00 90.75 83 LYS A N 1
ATOM 661 C CA . LYS A 1 83 ? -13.091 -6.927 -1.814 1.00 90.75 83 LYS A CA 1
ATOM 662 C C . LYS A 1 83 ? -12.973 -6.675 -3.323 1.00 90.75 83 LYS A C 1
ATOM 664 O O . LYS A 1 83 ? -11.862 -6.561 -3.828 1.00 90.75 83 LYS A O 1
ATOM 669 N N . VAL A 1 84 ? -14.103 -6.531 -4.020 1.00 91.44 84 VAL A N 1
ATOM 670 C CA . VAL A 1 84 ? -14.133 -6.277 -5.471 1.00 91.44 84 VAL A CA 1
ATOM 671 C C . VAL A 1 84 ? -13.459 -4.945 -5.800 1.00 91.44 84 VAL A C 1
ATOM 673 O O . VAL A 1 84 ? -12.699 -4.849 -6.761 1.00 91.44 84 VAL A O 1
ATOM 676 N N . THR A 1 85 ? -13.693 -3.917 -4.982 1.00 88.44 85 THR A N 1
ATOM 677 C CA . THR A 1 85 ? -13.042 -2.613 -5.137 1.00 88.44 85 THR A CA 1
ATOM 678 C C . THR A 1 85 ? -11.528 -2.722 -4.939 1.00 88.44 85 THR A C 1
ATOM 680 O O . THR A 1 85 ? -10.787 -2.179 -5.753 1.00 88.44 85 THR A O 1
ATOM 683 N N . ARG A 1 86 ? -11.051 -3.478 -3.936 1.00 89.25 86 ARG A N 1
ATOM 684 C CA . ARG A 1 86 ? -9.609 -3.738 -3.726 1.00 89.25 86 ARG A CA 1
ATOM 685 C C . ARG A 1 86 ? -8.965 -4.437 -4.919 1.00 89.25 86 ARG A C 1
ATOM 687 O O . ARG A 1 86 ? -7.907 -4.018 -5.376 1.00 89.25 86 ARG A O 1
ATOM 694 N N . GLU A 1 87 ? -9.617 -5.461 -5.459 1.00 89.81 87 GLU A N 1
ATOM 695 C CA . GLU A 1 87 ? -9.109 -6.202 -6.619 1.00 89.81 87 GLU A CA 1
ATOM 696 C C . GLU A 1 87 ? -9.056 -5.334 -7.884 1.00 89.81 87 GLU A C 1
ATOM 698 O O . GLU A 1 87 ? -8.109 -5.424 -8.672 1.00 89.81 87 GLU A O 1
ATOM 703 N N . ARG A 1 88 ? -10.048 -4.453 -8.071 1.00 88.06 88 ARG A N 1
ATOM 704 C CA . ARG A 1 88 ? -10.047 -3.458 -9.153 1.00 88.06 88 ARG A CA 1
ATOM 705 C C . ARG A 1 88 ? -8.955 -2.410 -8.962 1.00 88.06 88 ARG A C 1
ATOM 707 O O . ARG A 1 88 ? -8.314 -2.050 -9.944 1.00 88.06 88 ARG A O 1
ATOM 714 N N . LEU A 1 89 ? -8.714 -1.965 -7.729 1.00 85.19 89 LEU A N 1
ATOM 715 C CA . LEU A 1 89 ? -7.628 -1.041 -7.394 1.00 85.19 89 LEU A CA 1
ATOM 716 C C . LEU A 1 89 ? -6.264 -1.660 -7.735 1.00 85.19 89 LEU A C 1
ATOM 718 O O . LEU A 1 89 ? -5.449 -1.029 -8.403 1.00 85.19 89 LEU A O 1
ATOM 722 N N . ALA A 1 90 ? -6.053 -2.930 -7.379 1.00 84.81 90 ALA A N 1
ATOM 723 C CA . ALA A 1 90 ? -4.860 -3.676 -7.768 1.00 84.81 90 ALA A CA 1
ATOM 724 C C . ALA A 1 90 ? -4.672 -3.737 -9.282 1.00 84.81 90 ALA A C 1
ATOM 726 O O . ALA A 1 90 ? -3.598 -3.411 -9.781 1.00 84.81 90 ALA A O 1
ATOM 727 N N . LYS A 1 91 ? -5.721 -4.114 -10.016 1.00 83.81 91 LYS A N 1
ATOM 728 C CA . LYS A 1 91 ? -5.647 -4.284 -11.467 1.00 83.81 91 LYS A CA 1
ATOM 729 C C . LYS A 1 91 ? -5.452 -2.965 -12.218 1.00 83.81 91 LYS A C 1
ATOM 731 O O . LYS A 1 91 ? -4.584 -2.896 -13.078 1.00 83.81 91 LYS A O 1
ATOM 736 N N . ASN A 1 92 ? -6.286 -1.968 -11.935 1.00 80.88 92 ASN A N 1
ATOM 737 C CA . ASN A 1 92 ? -6.444 -0.787 -12.788 1.00 80.88 92 ASN A CA 1
ATOM 738 C C . ASN A 1 92 ? -5.605 0.401 -12.326 1.00 80.88 92 ASN A C 1
ATOM 740 O O . ASN A 1 92 ? -5.298 1.271 -13.130 1.00 80.88 92 ASN A O 1
ATOM 744 N N . PHE A 1 93 ? -5.283 0.471 -11.033 1.00 79.75 93 PHE A N 1
ATOM 745 C CA . PHE A 1 93 ? -4.450 1.541 -10.504 1.00 79.75 93 PHE A CA 1
ATOM 746 C C . PHE A 1 93 ? -3.029 1.024 -10.295 1.00 79.75 93 PHE A C 1
ATOM 748 O O . PHE A 1 93 ? -2.133 1.442 -11.013 1.00 79.75 93 PHE A O 1
ATOM 755 N N . PHE A 1 94 ? -2.808 0.041 -9.416 1.00 79.94 94 PHE A N 1
ATOM 756 C CA . PHE A 1 94 ? -1.443 -0.367 -9.057 1.00 79.94 94 PHE A CA 1
ATOM 757 C C . PHE A 1 94 ? -0.674 -1.073 -10.180 1.00 79.94 94 PHE A C 1
ATOM 759 O O . PHE A 1 94 ? 0.474 -0.724 -10.449 1.00 79.94 94 PHE A O 1
ATOM 766 N N . CYS A 1 95 ? -1.267 -2.057 -10.859 1.00 80.56 95 CYS A N 1
ATOM 767 C CA . CYS A 1 95 ? -0.564 -2.735 -11.949 1.00 80.56 95 CYS A CA 1
ATOM 768 C C . CYS A 1 95 ? -0.315 -1.809 -13.136 1.00 80.56 95 CYS A C 1
ATOM 770 O O . CYS A 1 95 ? 0.773 -1.837 -13.704 1.00 80.56 95 CYS A O 1
ATOM 772 N N . ASP A 1 96 ? -1.307 -1.004 -13.505 1.00 77.81 96 ASP A N 1
ATOM 773 C CA . ASP A 1 96 ? -1.178 -0.054 -14.606 1.00 77.81 96 ASP A CA 1
ATOM 774 C C . ASP A 1 96 ? -0.141 1.026 -14.273 1.00 77.81 96 ASP A C 1
ATOM 776 O O . ASP A 1 96 ? 0.707 1.317 -15.104 1.00 77.81 96 ASP A O 1
ATOM 780 N N . TRP A 1 97 ? -0.121 1.532 -13.038 1.00 74.44 97 TRP A N 1
ATOM 781 C CA . TRP A 1 97 ? 0.895 2.468 -12.548 1.00 74.44 97 TRP A CA 1
ATOM 782 C C . TRP A 1 97 ? 2.324 1.942 -12.711 1.00 74.44 97 TRP A C 1
ATOM 784 O O . TRP A 1 97 ? 3.216 2.630 -13.207 1.00 74.44 97 TRP A O 1
ATOM 794 N N . VAL A 1 98 ? 2.550 0.693 -12.298 1.00 73.00 98 VAL A N 1
ATOM 795 C CA . VAL A 1 98 ? 3.880 0.073 -12.342 1.00 73.00 98 VAL A CA 1
ATOM 796 C C . VAL A 1 98 ? 4.301 -0.254 -13.776 1.00 73.00 98 VAL A C 1
ATOM 798 O O . VAL A 1 98 ? 5.479 -0.128 -14.116 1.00 73.00 98 VAL A O 1
ATOM 801 N N . MET A 1 99 ? 3.358 -0.689 -14.614 1.00 74.75 99 MET A N 1
ATOM 802 C CA . MET A 1 99 ? 3.649 -1.256 -15.933 1.00 74.75 99 MET A CA 1
ATOM 803 C C . MET A 1 99 ? 3.537 -0.243 -17.083 1.00 74.75 99 MET A C 1
ATOM 805 O O . MET A 1 99 ? 4.123 -0.477 -18.138 1.00 74.75 99 MET A O 1
ATOM 809 N N . GLU A 1 100 ? 2.798 0.857 -16.923 1.00 78.38 100 GLU A N 1
ATOM 810 C CA . GLU A 1 100 ? 2.492 1.810 -17.997 1.00 78.38 100 GLU A CA 1
ATOM 811 C C . GLU A 1 100 ? 3.128 3.183 -17.729 1.00 78.38 100 GLU A C 1
ATOM 813 O O . GLU A 1 100 ? 2.568 4.026 -17.030 1.00 78.38 100 GLU A O 1
ATOM 818 N N . ALA A 1 101 ? 4.289 3.435 -18.349 1.00 70.62 101 ALA A N 1
ATOM 819 C CA . ALA A 1 101 ? 5.058 4.675 -18.173 1.00 70.62 101 ALA A CA 1
ATOM 820 C C . ALA A 1 101 ? 4.235 5.952 -18.429 1.00 70.62 101 ALA A C 1
ATOM 822 O O . ALA A 1 101 ? 4.274 6.867 -17.619 1.00 70.62 101 ALA A O 1
ATOM 823 N N . LYS A 1 102 ? 3.394 5.967 -19.473 1.00 72.25 102 LYS A N 1
ATOM 824 C CA . LYS A 1 102 ? 2.530 7.118 -19.789 1.00 72.25 102 LYS A CA 1
ATOM 825 C C . LYS A 1 102 ? 1.500 7.430 -18.702 1.00 72.25 102 LYS A C 1
ATOM 827 O O . LYS A 1 102 ? 1.164 8.587 -18.492 1.00 72.25 102 LYS A O 1
ATOM 832 N N . LYS A 1 103 ? 0.959 6.407 -18.027 1.00 68.50 103 LYS A N 1
ATOM 833 C CA . LYS A 1 103 ? 0.031 6.626 -16.904 1.00 68.50 103 LYS A CA 1
ATOM 834 C C . LYS A 1 103 ? 0.769 7.159 -15.683 1.00 68.50 103 LYS A C 1
ATOM 836 O O . LYS A 1 103 ? 0.200 7.966 -14.957 1.00 68.50 103 LYS A O 1
ATOM 841 N N . ARG A 1 104 ? 2.016 6.723 -15.485 1.00 67.69 104 ARG A N 1
ATOM 842 C CA . ARG A 1 104 ? 2.897 7.249 -14.443 1.00 67.69 104 ARG A CA 1
ATOM 843 C C . ARG A 1 104 ? 3.200 8.732 -14.650 1.00 67.69 104 ARG A C 1
ATOM 845 O O . ARG A 1 104 ? 2.878 9.529 -13.780 1.00 67.69 104 ARG A O 1
ATOM 852 N N . GLU A 1 105 ? 3.713 9.081 -15.826 1.00 69.56 105 GLU A N 1
ATOM 853 C CA . GLU A 1 105 ? 4.031 10.462 -16.217 1.00 69.56 105 GLU A CA 1
ATOM 854 C C . GLU A 1 105 ? 2.805 11.378 -16.091 1.00 69.56 105 GLU A C 1
ATOM 856 O O . GLU A 1 105 ? 2.870 12.415 -15.440 1.00 69.56 105 GLU A O 1
ATOM 861 N N . LYS A 1 106 ? 1.646 10.948 -16.608 1.00 68.44 106 LYS A N 1
ATOM 862 C CA . LYS A 1 106 ? 0.416 11.749 -16.556 1.00 68.44 106 LYS A CA 1
ATOM 863 C C . LYS A 1 106 ? -0.037 12.086 -15.129 1.00 68.44 106 LYS A C 1
ATOM 865 O O . LYS A 1 106 ? -0.499 13.192 -14.882 1.00 68.44 106 LYS A O 1
ATOM 870 N N . LEU A 1 107 ? 0.060 11.158 -14.177 1.00 64.69 107 LEU A N 1
ATOM 871 C CA . LEU A 1 107 ? -0.344 11.466 -12.796 1.00 64.69 107 LEU A CA 1
ATOM 872 C C . LEU A 1 107 ? 0.708 12.318 -12.072 1.00 64.69 107 LEU A C 1
ATOM 874 O O . LEU A 1 107 ? 0.340 13.138 -11.235 1.00 64.69 107 LEU A O 1
ATOM 878 N N . GLU A 1 108 ? 1.993 12.169 -12.413 1.00 66.19 108 GLU A N 1
ATOM 879 C CA . GLU A 1 108 ? 3.047 13.069 -11.930 1.00 66.19 108 GLU A CA 1
ATOM 880 C C . GLU A 1 108 ? 2.802 14.513 -12.405 1.00 66.19 108 GLU A C 1
ATOM 882 O O . GLU A 1 108 ? 2.924 15.444 -11.604 1.00 66.19 108 GLU A O 1
ATOM 887 N N . GLU A 1 109 ? 2.370 14.696 -13.660 1.00 70.81 109 GLU A N 1
ATOM 888 C CA . GLU A 1 109 ? 1.927 15.983 -14.220 1.00 70.81 109 GLU A CA 1
ATOM 889 C C . GLU A 1 109 ? 0.678 16.534 -13.512 1.00 70.81 109 GLU A C 1
ATOM 891 O O . GLU A 1 109 ? 0.613 17.722 -13.193 1.00 70.81 109 GLU A O 1
ATOM 896 N N . GLU A 1 110 ? -0.296 15.677 -13.187 1.00 68.44 110 GLU A N 1
ATOM 897 C CA . GLU A 1 110 ? -1.519 16.040 -12.450 1.00 68.44 110 GLU A CA 1
ATOM 898 C C . GLU A 1 110 ? -1.262 16.377 -10.961 1.00 68.44 110 GLU A C 1
ATOM 900 O O . GLU A 1 110 ? -2.199 16.482 -10.170 1.00 68.44 110 GLU A O 1
ATOM 905 N N . SER A 1 111 ? -0.001 16.562 -10.544 1.00 53.62 111 SER A N 1
ATOM 906 C CA . SER A 1 111 ? 0.419 16.802 -9.151 1.00 53.62 111 SER A CA 1
ATOM 907 C C . SER A 1 111 ? 0.071 15.670 -8.179 1.00 53.62 111 SER A C 1
ATOM 909 O O . SER A 1 111 ? 0.344 15.768 -6.977 1.00 53.62 111 SER A O 1
ATOM 911 N N . PHE A 1 112 ? -0.438 14.548 -8.692 1.00 50.69 112 PHE A N 1
ATOM 912 C CA . PHE A 1 112 ? -0.461 13.272 -7.999 1.00 50.69 112 PHE A CA 1
ATOM 913 C C . PHE A 1 112 ? 0.957 12.704 -8.023 1.00 50.69 112 PHE A C 1
ATOM 915 O O . PHE A 1 112 ? 1.276 11.763 -8.749 1.00 50.69 112 PHE A O 1
ATOM 922 N N . LYS A 1 113 ? 1.829 13.266 -7.174 1.00 54.16 113 LYS A N 1
ATOM 923 C CA . LYS A 1 113 ? 3.082 12.594 -6.818 1.00 54.16 113 LYS A CA 1
ATOM 924 C C . LYS A 1 113 ? 2.712 11.170 -6.432 1.00 54.16 113 LYS A C 1
ATOM 926 O O . LYS A 1 113 ? 1.854 10.999 -5.560 1.00 54.16 113 LYS A O 1
ATOM 931 N N . ALA A 1 114 ? 3.321 10.189 -7.105 1.00 52.66 114 ALA A N 1
ATOM 932 C CA . ALA A 1 114 ? 3.143 8.769 -6.829 1.00 52.66 114 ALA A CA 1
ATOM 933 C C . ALA A 1 114 ? 2.980 8.592 -5.317 1.00 52.66 114 ALA A C 1
ATOM 935 O O . ALA A 1 114 ? 3.895 8.993 -4.584 1.00 52.66 114 ALA A O 1
ATOM 936 N N . PRO A 1 115 ? 1.835 8.098 -4.808 1.00 46.41 115 PRO A N 1
ATOM 937 C CA . PRO A 1 115 ? 1.695 7.994 -3.373 1.00 46.41 115 PRO A CA 1
ATOM 938 C C . PRO A 1 115 ? 2.854 7.131 -2.886 1.00 46.41 115 PRO A C 1
ATOM 940 O O . PRO A 1 115 ? 3.112 6.060 -3.436 1.00 46.41 115 PRO A O 1
ATOM 943 N N . TRP A 1 116 ? 3.595 7.651 -1.910 1.00 41.31 116 TRP A N 1
ATOM 944 C CA . TRP A 1 116 ? 4.916 7.158 -1.515 1.00 41.31 116 TRP A CA 1
ATOM 945 C C . TRP A 1 116 ? 4.932 5.646 -1.237 1.00 41.31 116 TRP A C 1
ATOM 947 O O . TRP A 1 116 ? 5.953 4.991 -1.416 1.00 41.31 116 TRP A O 1
ATOM 957 N N . PHE A 1 117 ? 3.772 5.076 -0.893 1.00 42.44 117 PHE A N 1
ATOM 958 C CA . PHE A 1 117 ? 3.527 3.647 -0.720 1.00 42.44 117 PHE A CA 1
ATOM 959 C C . PHE A 1 117 ? 3.791 2.770 -1.972 1.00 42.44 117 PHE A C 1
ATOM 961 O O . PHE A 1 117 ? 3.944 1.559 -1.835 1.00 42.44 117 PHE A O 1
ATOM 968 N N . PHE A 1 118 ? 3.889 3.336 -3.182 1.00 47.69 118 PHE A N 1
ATOM 969 C CA . PHE A 1 118 ? 3.847 2.578 -4.447 1.00 47.69 118 PHE A CA 1
ATOM 970 C C . PHE A 1 118 ? 5.164 2.495 -5.233 1.00 47.69 118 PHE A C 1
ATOM 972 O O . PHE A 1 118 ? 5.185 1.917 -6.319 1.00 47.69 118 PHE A O 1
ATOM 979 N N . VAL A 1 119 ? 6.279 3.005 -4.696 1.00 43.69 119 VAL A N 1
ATOM 980 C CA . VAL A 1 119 ? 7.593 3.025 -5.387 1.00 43.69 119 VAL A CA 1
ATOM 981 C C . VAL A 1 119 ? 8.329 1.672 -5.326 1.00 43.69 119 VAL A C 1
ATOM 983 O O . VAL A 1 119 ? 9.455 1.533 -5.793 1.00 43.69 119 VAL A O 1
ATOM 986 N N . ILE A 1 120 ? 7.699 0.617 -4.805 1.00 43.06 120 ILE A N 1
ATOM 987 C CA . ILE A 1 120 ? 8.316 -0.712 -4.749 1.00 43.06 120 ILE A CA 1
ATOM 988 C C . ILE A 1 120 ? 7.703 -1.595 -5.826 1.00 43.06 120 ILE A C 1
ATOM 990 O O . ILE A 1 120 ? 6.800 -2.387 -5.568 1.00 43.06 120 ILE A O 1
ATOM 994 N N . SER A 1 121 ? 8.194 -1.462 -7.057 1.00 40.38 121 SER A N 1
ATOM 995 C CA . SER A 1 121 ? 7.989 -2.510 -8.054 1.00 40.38 121 SER A CA 1
ATOM 996 C C . SER A 1 121 ? 8.823 -3.729 -7.642 1.00 40.38 121 SER A C 1
ATOM 998 O O . SER A 1 121 ? 10.050 -3.624 -7.627 1.00 40.38 121 SER A O 1
ATOM 1000 N N . PRO A 1 122 ? 8.222 -4.908 -7.385 1.00 39.56 122 PRO A N 1
ATOM 1001 C CA . PRO A 1 122 ? 8.973 -6.140 -7.129 1.00 39.56 122 PRO A CA 1
ATOM 1002 C C . PRO A 1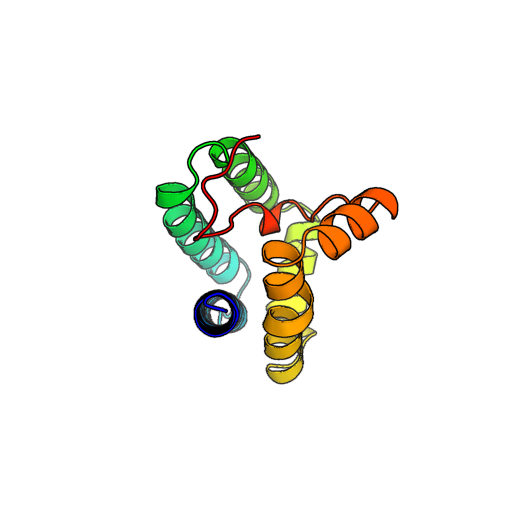 122 ? 9.779 -6.615 -8.350 1.00 39.56 122 PRO A C 1
ATOM 1004 O O .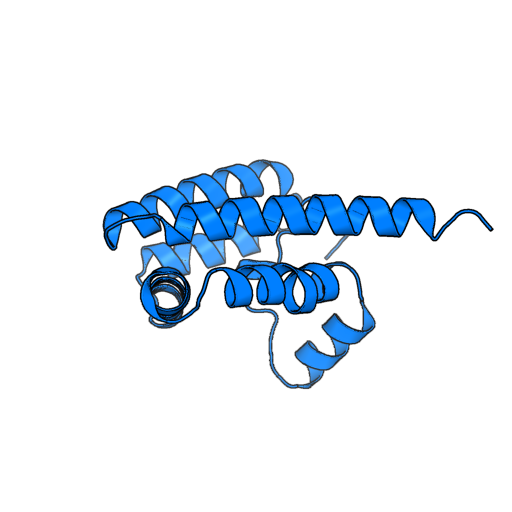 PRO A 1 122 ? 10.510 -7.596 -8.262 1.00 39.56 122 PRO A O 1
ATOM 1007 N N . THR A 1 123 ? 9.606 -5.965 -9.508 1.00 41.66 123 THR A N 1
ATOM 1008 C CA . THR A 1 123 ? 10.135 -6.420 -10.802 1.00 41.66 123 THR A CA 1
ATOM 1009 C C . THR A 1 123 ? 10.996 -5.393 -11.534 1.00 41.66 123 THR A C 1
ATOM 1011 O O . THR A 1 123 ? 11.616 -5.758 -12.527 1.00 41.66 123 THR A O 1
ATOM 1014 N N . ASN A 1 124 ? 11.098 -4.154 -11.039 1.00 38.28 124 ASN A N 1
ATOM 1015 C CA . ASN A 1 124 ? 11.949 -3.120 -11.629 1.00 38.28 124 ASN A CA 1
ATOM 1016 C C . ASN A 1 124 ? 12.942 -2.590 -10.592 1.00 38.28 124 ASN A C 1
ATOM 1018 O O . ASN A 1 124 ? 12.724 -1.562 -9.955 1.00 38.28 124 ASN A O 1
ATOM 1022 N N . ALA A 1 125 ? 14.073 -3.283 -10.488 1.00 37.09 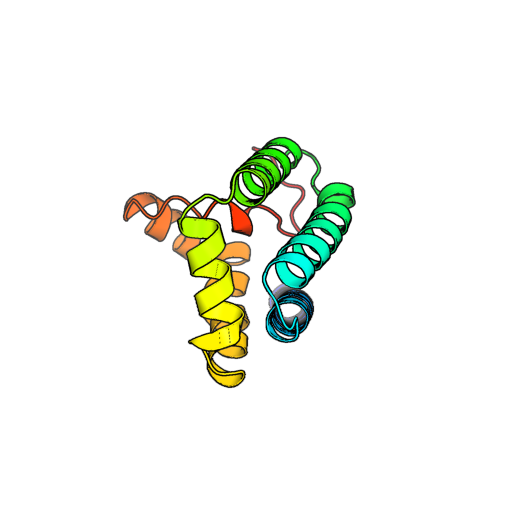125 ALA A N 1
ATOM 1023 C CA . ALA A 1 125 ? 15.339 -2.641 -10.176 1.00 37.09 125 ALA A CA 1
ATOM 1024 C C . ALA A 1 125 ? 15.757 -1.817 -11.408 1.00 37.09 125 ALA A C 1
ATOM 1026 O O . ALA A 1 125 ? 16.520 -2.289 -12.245 1.00 37.09 125 ALA A O 1
ATOM 1027 N N . CYS A 1 126 ? 15.193 -0.623 -11.585 1.00 34.66 126 CYS A N 1
ATOM 1028 C CA . CYS A 1 126 ? 15.649 0.307 -12.618 1.00 34.66 126 CYS A CA 1
ATOM 1029 C C . CYS A 1 126 ? 15.800 1.706 -12.024 1.00 34.66 126 CYS A C 1
ATOM 1031 O O . CYS A 1 126 ? 14.811 2.324 -11.647 1.00 34.66 126 CYS A O 1
ATOM 1033 N N . ASN A 1 127 ? 17.069 2.108 -11.930 1.00 34.09 127 ASN A N 1
ATOM 1034 C CA . ASN A 1 127 ? 17.653 3.447 -12.018 1.00 34.09 127 ASN A CA 1
ATOM 1035 C C . ASN A 1 127 ? 16.695 4.625 -11.784 1.00 34.09 127 ASN A C 1
ATOM 1037 O O . ASN A 1 127 ? 16.023 5.075 -12.712 1.00 34.09 127 ASN A O 1
ATOM 1041 N N . LE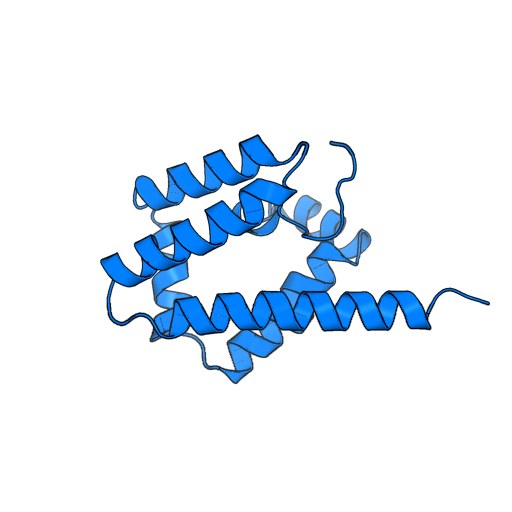U A 1 128 ? 16.715 5.131 -10.551 1.00 32.78 128 LEU A N 1
ATOM 1042 C CA . LEU A 1 128 ? 16.642 6.569 -10.296 1.00 32.78 128 LEU A CA 1
ATOM 1043 C C . LEU A 1 128 ? 18.061 7.135 -10.382 1.00 32.78 128 LEU A C 1
ATOM 1045 O O . LEU A 1 128 ? 18.973 6.437 -9.875 1.00 32.78 128 LEU A O 1
#

Secondary structure (DSSP, 8-state):
--SHHHHHHHHHHHHHHHHHHHHHHTT--SHHHHHHHHHHHHHHHHTT-GGGHHHHHHHHHHHHTT-HHHHHHHHIIIIIS-HHHHHHHIIIIIHHHHH-HHHHHHHHHTT----GGG---TT-----

Organism: Aerophobetes bacterium (NCBI:txid2030807)

Solvent-accessible surface area (backbone atoms only — not comparable to full-atom values): 7349 Å² total; per-residue (Å²): 144,87,60,68,68,64,52,54,50,52,49,50,53,50,29,50,53,47,41,52,52,54,55,54,54,34,65,42,89,48,69,67,52,30,54,52,53,49,49,53,51,48,56,61,49,53,78,64,28,69,91,40,43,65,51,53,50,53,39,50,49,40,51,74,66,61,32,72,68,44,55,48,51,49,46,39,49,53,75,72,47,54,72,69,52,51,51,46,44,25,52,67,46,52,38,37,47,76,72,32,67,70,60,38,52,52,35,46,72,70,69,47,59,73,61,64,86,65,74,71,50,96,84,58,88,67,87,129